Protein AF-A0A3C1PP25-F1 (afdb_monomer_lite)

Radius of gyration: 17.49 Å; chains: 1; bounding box: 41×36×43 Å

pLDDT: mean 85.59, std 12.91, range [38.31, 96.88]

Secondary structure (DSSP, 8-state):
-HHHHHHHHTT-HHHHHHHHS---GGGEEEEEE-SSEEEEEEGGG-EEEEE-TT----GGGS-SS---TTSHHHHHHHHHHHHHHHHTTS-PPP--HHHHS-GGG-S-----S--HHHHHHHHH-

Foldseek 3Di:
DVVVVVVVCVVDVLVVVVVVDVQFLVQFPDWDDDQFKIWTAGPPRQIFIFGLPRDDADPVLRDDGGQDPVDSNSSRVSRNSSRSVPVVVDDDDDDDPVVVDVCVVDPDDDDDDDDPVVVVVVVVD

Sequence (125 aa):
MECYLKLKFMNDALAYLQSVYSVKPQNITRIISGNIYSAALIEKQAIGVCANLQQEITIENLPVTDFNLAIPAHRIWFNAALNASINHKITTTQGDIFDRITFRKYKKILMVGEFKPLIAKFETA

Structure (mmCIF, N/CA/C/O backbone):
data_AF-A0A3C1PP25-F1
#
_entry.id   AF-A0A3C1PP25-F1
#
loop_
_atom_site.group_PDB
_atom_site.id
_atom_site.type_symbol
_atom_site.label_atom_id
_atom_site.label_alt_id
_atom_site.label_comp_id
_atom_site.label_asym_id
_atom_site.label_entity_id
_atom_site.label_seq_id
_atom_site.pdbx_PDB_ins_code
_atom_site.Cartn_x
_atom_site.Cartn_y
_atom_site.Cartn_z
_atom_site.occupancy
_atom_site.B_iso_or_equiv
_atom_site.auth_seq_id
_atom_site.auth_comp_id
_atom_site.auth_asym_id
_atom_site.auth_atom_id
_atom_site.pdbx_PDB_model_num
ATOM 1 N N . MET A 1 1 ? -15.954 23.554 -17.524 1.00 48.72 1 MET A N 1
ATOM 2 C CA . MET A 1 1 ? -14.981 22.455 -17.731 1.00 48.72 1 MET A CA 1
ATOM 3 C C . MET A 1 1 ? -14.265 22.059 -16.431 1.00 48.72 1 MET A C 1
ATOM 5 O O . MET A 1 1 ? -14.122 20.870 -16.187 1.00 48.72 1 MET A O 1
ATOM 9 N N . GLU A 1 2 ? -13.930 23.000 -15.537 1.00 41.53 2 GLU A N 1
ATOM 10 C CA . GLU A 1 2 ? -13.335 22.707 -14.210 1.00 41.53 2 GLU A CA 1
ATOM 11 C C . GLU A 1 2 ? -14.220 21.879 -13.255 1.00 41.53 2 GLU A C 1
ATOM 13 O O . GLU A 1 2 ? -13.711 21.012 -12.548 1.00 41.53 2 GLU A O 1
ATOM 18 N N . CYS A 1 3 ? -15.547 22.075 -13.252 1.00 38.31 3 CYS A N 1
ATOM 19 C CA . CYS A 1 3 ? -16.456 21.266 -12.417 1.00 38.31 3 CYS A CA 1
ATOM 20 C C . CYS A 1 3 ? -16.470 19.775 -12.801 1.00 38.31 3 CYS A C 1
ATOM 22 O O . CYS A 1 3 ? -16.625 18.923 -11.931 1.00 38.31 3 CYS A O 1
ATOM 24 N N . TYR A 1 4 ? -16.265 19.448 -14.081 1.00 43.69 4 TYR A N 1
ATOM 25 C CA . TYR A 1 4 ? -16.260 18.062 -14.566 1.00 43.69 4 TYR A CA 1
ATOM 26 C C . TYR A 1 4 ? -14.986 17.314 -14.145 1.00 43.69 4 TYR A C 1
ATOM 28 O O . TYR A 1 4 ? -15.046 16.137 -13.802 1.00 43.69 4 TYR A O 1
ATOM 36 N N . LEU A 1 5 ? -13.843 18.010 -14.105 1.00 46.78 5 LEU A N 1
ATOM 37 C CA . LEU A 1 5 ? -12.596 17.469 -13.559 1.00 46.78 5 LEU A CA 1
ATOM 38 C C . LEU A 1 5 ? -12.720 17.234 -12.047 1.00 46.78 5 LEU A C 1
ATOM 40 O O . LEU A 1 5 ? -12.427 16.132 -11.596 1.00 46.78 5 LEU A O 1
ATOM 44 N N . LYS A 1 6 ? -13.255 18.199 -11.279 1.00 45.69 6 LYS A N 1
ATOM 45 C CA . LYS A 1 6 ? -13.520 18.030 -9.833 1.00 45.69 6 LYS A CA 1
ATOM 46 C C . LYS A 1 6 ? -14.438 16.838 -9.521 1.00 45.69 6 LYS A C 1
ATOM 48 O O . LYS A 1 6 ? -14.144 16.083 -8.601 1.00 45.69 6 LYS A O 1
ATOM 53 N N . LEU A 1 7 ? -15.499 16.628 -10.304 1.00 45.38 7 LEU A N 1
ATOM 54 C CA . LEU A 1 7 ? -16.410 15.484 -10.144 1.00 45.38 7 LEU A CA 1
ATOM 55 C C . LEU A 1 7 ? -15.764 14.142 -10.521 1.00 45.38 7 LEU A C 1
ATOM 57 O O . LEU A 1 7 ? -16.032 13.135 -9.873 1.00 45.38 7 LEU A O 1
ATOM 61 N N . LYS A 1 8 ? -14.878 14.112 -11.525 1.00 48.50 8 LYS A N 1
ATOM 62 C CA . LYS A 1 8 ? -14.153 12.890 -11.914 1.00 48.50 8 LYS A CA 1
ATOM 63 C C . LYS A 1 8 ? -13.155 12.443 -10.835 1.00 48.50 8 LYS A C 1
ATOM 65 O O . LYS A 1 8 ? -12.989 11.244 -10.634 1.00 48.50 8 LYS A O 1
ATOM 70 N N . PHE A 1 9 ? -12.554 13.388 -10.103 1.00 51.09 9 PHE A N 1
ATOM 71 C CA . PHE A 1 9 ? -11.693 13.098 -8.947 1.00 51.09 9 PHE A CA 1
ATOM 72 C C . PHE A 1 9 ? -12.466 12.642 -7.700 1.00 51.09 9 PHE A C 1
ATOM 74 O O . PHE A 1 9 ? -11.901 11.928 -6.877 1.00 51.09 9 PHE A O 1
ATOM 81 N N . MET A 1 10 ? -13.750 12.996 -7.556 1.00 54.34 10 MET A N 1
ATOM 82 C CA . MET A 1 10 ? -14.551 12.609 -6.383 1.00 54.34 10 MET A CA 1
ATOM 83 C C . MET A 1 10 ? -14.828 11.100 -6.282 1.00 54.34 10 MET A C 1
ATOM 85 O O . MET A 1 10 ? -15.120 10.629 -5.187 1.00 54.34 10 MET A O 1
ATOM 89 N N . ASN A 1 11 ? -14.707 10.339 -7.378 1.00 73.44 11 ASN A N 1
ATOM 90 C CA . ASN A 1 11 ? -15.025 8.905 -7.395 1.00 73.44 11 ASN A CA 1
ATOM 91 C C . ASN A 1 11 ? -13.796 7.977 -7.347 1.00 73.44 11 ASN A C 1
ATOM 93 O O . ASN A 1 11 ? -13.969 6.774 -7.168 1.00 73.44 11 ASN A O 1
ATOM 97 N N . ASP A 1 12 ? -12.569 8.497 -7.486 1.00 87.94 12 ASP A N 1
ATOM 98 C CA . ASP A 1 12 ? -11.342 7.699 -7.342 1.00 87.94 12 ASP A CA 1
ATOM 99 C C . ASP A 1 12 ? -10.296 8.439 -6.498 1.00 87.94 12 ASP A C 1
ATOM 101 O O . ASP A 1 12 ? -9.614 9.362 -6.953 1.00 87.94 12 ASP A O 1
ATOM 105 N N . ALA A 1 13 ? -10.137 7.980 -5.256 1.00 91.19 13 ALA A N 1
ATOM 106 C CA . ALA A 1 13 ? -9.167 8.526 -4.318 1.00 91.19 13 ALA A CA 1
ATOM 107 C C . ALA A 1 13 ? -7.721 8.439 -4.837 1.00 91.19 13 ALA A C 1
ATOM 109 O O . ALA A 1 13 ? -6.937 9.355 -4.595 1.00 91.19 13 ALA A O 1
ATOM 110 N N . LEU A 1 14 ? -7.354 7.385 -5.578 1.00 92.31 14 LEU A N 1
ATOM 111 C CA . LEU A 1 14 ? -6.005 7.268 -6.136 1.00 92.31 14 LEU A CA 1
ATOM 112 C C . LEU A 1 14 ? -5.772 8.284 -7.251 1.00 92.31 14 LEU A C 1
ATOM 114 O O . LEU A 1 14 ? -4.675 8.824 -7.336 1.00 92.31 14 LEU A O 1
ATOM 118 N N . ALA A 1 15 ? -6.790 8.603 -8.054 1.00 91.94 15 ALA A N 1
ATOM 119 C CA . ALA A 1 15 ? -6.675 9.640 -9.079 1.00 91.94 15 ALA A CA 1
ATOM 120 C C . ALA A 1 15 ? -6.465 11.023 -8.456 1.00 91.94 15 ALA A C 1
ATOM 122 O O . ALA A 1 15 ? -5.620 11.792 -8.917 1.00 91.94 15 ALA A O 1
ATOM 123 N N . TYR A 1 16 ? -7.185 11.321 -7.370 1.00 91.81 16 TYR A N 1
ATOM 124 C CA . TYR A 1 16 ? -6.943 12.535 -6.595 1.00 91.81 16 TYR A CA 1
ATOM 125 C C . TYR A 1 16 ? -5.507 12.568 -6.057 1.00 91.81 16 TYR A C 1
ATOM 127 O O . TYR A 1 16 ? -4.785 13.537 -6.293 1.00 91.81 16 TYR A O 1
ATOM 135 N N . LEU A 1 17 ? -5.050 11.493 -5.409 1.00 92.56 17 LEU A N 1
ATOM 136 C CA . LEU A 1 17 ? -3.688 11.415 -4.879 1.00 92.56 17 LEU A CA 1
ATOM 137 C C . LEU A 1 17 ? -2.627 11.535 -5.984 1.00 92.56 17 LEU A C 1
ATOM 139 O O . LEU A 1 17 ? -1.638 12.230 -5.790 1.00 92.56 17 LEU A O 1
ATOM 143 N N . GLN A 1 18 ? -2.838 10.948 -7.162 1.00 91.94 18 GLN A N 1
ATOM 144 C CA . GLN A 1 18 ? -1.929 11.097 -8.305 1.00 91.94 18 GLN A CA 1
ATOM 145 C C . GLN A 1 18 ? -1.858 12.543 -8.814 1.00 91.94 18 GLN A C 1
ATOM 147 O O . GLN A 1 18 ? -0.808 12.977 -9.278 1.00 91.94 18 GLN A O 1
ATOM 152 N N . SER A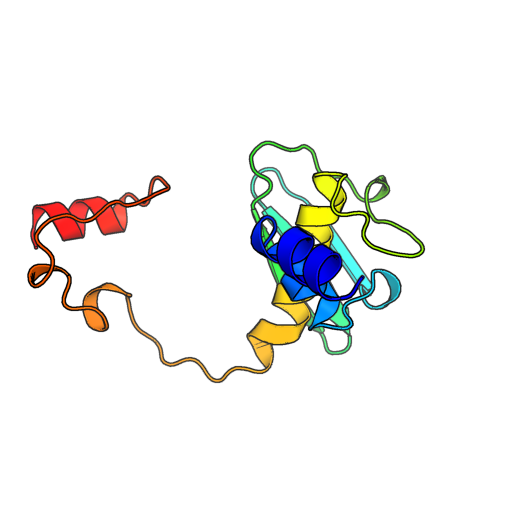 1 19 ? -2.950 13.309 -8.708 1.00 90.31 19 SER A N 1
ATOM 153 C CA . SER A 1 19 ? -2.954 14.734 -9.064 1.00 90.31 19 SER A CA 1
ATOM 154 C C . SER A 1 19 ? -2.222 15.613 -8.044 1.00 90.31 19 SER A C 1
ATOM 156 O O . SER A 1 19 ? -1.633 16.624 -8.416 1.00 90.31 19 SER A O 1
ATOM 158 N N . VAL A 1 20 ? -2.245 15.222 -6.765 1.00 90.69 20 VAL A N 1
ATOM 159 C CA . VAL A 1 20 ? -1.620 15.967 -5.660 1.00 90.69 20 VAL A CA 1
ATOM 160 C C . VAL A 1 20 ? -0.133 15.641 -5.540 1.00 90.69 20 VAL A C 1
ATOM 162 O O . VAL A 1 20 ? 0.682 16.521 -5.269 1.00 90.69 20 VAL A O 1
ATOM 165 N N . TYR A 1 21 ? 0.232 14.375 -5.737 1.00 89.00 21 TYR A N 1
ATOM 166 C CA . TYR A 1 21 ? 1.585 13.876 -5.542 1.00 89.00 21 TYR A CA 1
ATOM 167 C C . TYR A 1 21 ? 2.242 13.551 -6.880 1.00 89.00 21 TYR A C 1
ATOM 169 O O . TYR A 1 21 ? 1.775 12.702 -7.632 1.00 89.00 21 TYR A O 1
ATOM 177 N N . SER A 1 22 ? 3.398 14.158 -7.144 1.00 86.06 22 SER A N 1
ATOM 178 C CA . SER A 1 22 ? 4.179 13.947 -8.372 1.00 86.06 22 SER A CA 1
ATOM 179 C C . SER A 1 22 ? 4.997 12.645 -8.350 1.00 86.06 22 SER A C 1
ATOM 181 O O . SER A 1 22 ? 6.191 12.639 -8.646 1.00 86.06 22 SER A O 1
ATOM 183 N N . VAL A 1 23 ? 4.373 11.532 -7.957 1.00 90.62 23 VAL A N 1
ATOM 184 C CA . VAL A 1 23 ? 5.006 10.207 -7.962 1.00 90.62 23 VAL A CA 1
ATOM 185 C C . VAL A 1 23 ? 4.977 9.661 -9.380 1.00 90.62 23 VAL A C 1
ATOM 187 O O . VAL A 1 23 ? 3.918 9.561 -9.999 1.00 90.62 23 VAL A O 1
ATOM 190 N N . LYS A 1 24 ? 6.154 9.309 -9.893 1.00 92.12 24 LYS A N 1
ATOM 191 C CA . LYS A 1 24 ? 6.341 8.839 -11.261 1.00 92.12 24 LYS A CA 1
ATOM 192 C C . LYS A 1 24 ? 7.057 7.486 -11.278 1.00 92.12 24 LYS A C 1
ATOM 194 O O . LYS A 1 24 ? 7.884 7.255 -10.391 1.00 92.12 24 LYS A O 1
ATOM 199 N N . PRO A 1 25 ? 6.765 6.594 -12.246 1.00 93.06 25 PRO A N 1
ATOM 200 C CA . PRO A 1 25 ? 7.378 5.264 -12.290 1.00 93.06 25 PRO A CA 1
ATOM 201 C C . PRO A 1 25 ? 8.908 5.299 -12.339 1.00 93.06 25 PRO A C 1
ATOM 203 O O . PRO A 1 25 ? 9.560 4.451 -11.742 1.00 93.06 25 PRO A O 1
ATOM 206 N N . GLN A 1 26 ? 9.486 6.321 -12.975 1.00 92.06 26 GLN A N 1
ATOM 207 C CA . GLN A 1 26 ? 10.935 6.483 -13.128 1.00 92.06 26 GLN A CA 1
ATOM 208 C C . GLN A 1 26 ? 11.656 6.741 -11.799 1.00 92.06 26 GLN A C 1
ATOM 210 O O . GLN A 1 26 ? 12.860 6.533 -11.708 1.00 92.06 26 GLN A O 1
ATOM 215 N N . ASN A 1 27 ? 10.931 7.159 -10.758 1.00 88.81 27 ASN A N 1
ATOM 216 C CA . ASN A 1 27 ? 11.504 7.382 -9.429 1.00 88.81 27 ASN A CA 1
ATOM 217 C C . ASN A 1 27 ? 11.676 6.067 -8.648 1.00 88.81 27 ASN A C 1
ATOM 219 O O . ASN A 1 27 ? 12.211 6.072 -7.536 1.00 88.81 27 ASN A O 1
ATOM 223 N N . ILE A 1 28 ? 11.175 4.950 -9.185 1.00 92.44 28 ILE A N 1
ATOM 224 C CA . ILE A 1 28 ? 11.263 3.632 -8.568 1.00 92.44 28 ILE A CA 1
ATOM 225 C C 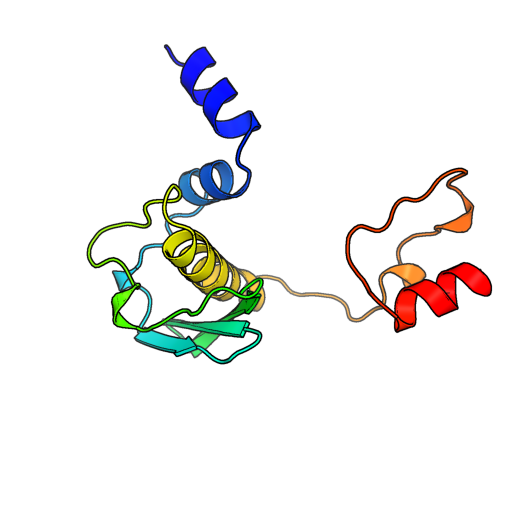. ILE A 1 28 ? 12.569 2.975 -9.006 1.00 92.44 28 ILE A C 1
ATOM 227 O O . ILE A 1 28 ? 12.790 2.704 -10.181 1.00 92.44 28 ILE A O 1
ATOM 231 N N . THR A 1 29 ? 13.430 2.691 -8.035 1.00 92.06 29 THR A N 1
ATOM 232 C CA . THR A 1 29 ? 14.745 2.080 -8.264 1.00 92.06 29 THR A CA 1
ATOM 233 C C . THR A 1 29 ? 14.685 0.559 -8.220 1.00 92.06 29 THR A C 1
ATOM 235 O O . THR A 1 29 ? 15.477 -0.118 -8.873 1.00 92.06 29 THR A O 1
ATOM 238 N N . ARG A 1 30 ? 13.743 0.002 -7.452 1.00 92.50 30 ARG A N 1
ATOM 239 C CA . ARG A 1 30 ? 13.522 -1.440 -7.364 1.00 92.50 30 ARG A CA 1
ATOM 240 C C . ARG A 1 30 ? 12.071 -1.736 -7.033 1.00 92.50 30 ARG A C 1
ATOM 242 O O . ARG A 1 30 ? 11.457 -1.048 -6.221 1.00 92.50 30 ARG A O 1
ATOM 249 N N . ILE A 1 31 ? 11.565 -2.818 -7.605 1.00 92.38 31 ILE A N 1
ATOM 250 C CA . ILE A 1 31 ? 10.289 -3.406 -7.220 1.00 92.38 31 ILE A CA 1
ATOM 251 C C . ILE A 1 31 ? 10.465 -4.871 -6.859 1.00 92.38 31 ILE A C 1
ATOM 253 O O . ILE A 1 31 ? 11.363 -5.554 -7.354 1.00 92.38 31 ILE A O 1
ATOM 257 N N . ILE A 1 32 ? 9.603 -5.339 -5.969 1.00 93.25 32 ILE A N 1
ATOM 258 C CA . ILE A 1 32 ? 9.426 -6.755 -5.680 1.00 93.25 32 ILE A CA 1
ATOM 259 C C . ILE A 1 32 ? 7.942 -7.008 -5.456 1.00 93.25 32 ILE A C 1
ATOM 261 O O . ILE A 1 32 ? 7.238 -6.169 -4.894 1.00 93.25 32 ILE A O 1
ATOM 265 N N . SER A 1 33 ? 7.461 -8.154 -5.910 1.00 93.94 33 SER A N 1
ATOM 266 C CA . SER A 1 33 ? 6.074 -8.553 -5.734 1.00 93.94 33 SER A CA 1
ATOM 267 C C . SER A 1 33 ? 6.032 -9.958 -5.162 1.00 93.94 33 SER A C 1
ATOM 269 O O . SER A 1 33 ? 6.695 -10.854 -5.678 1.00 93.94 33 SER A O 1
ATOM 271 N N . GLY A 1 34 ? 5.306 -10.126 -4.062 1.00 92.31 34 GLY A N 1
ATOM 272 C CA . GLY A 1 34 ? 4.958 -11.430 -3.513 1.00 92.31 34 GLY A CA 1
ATOM 273 C C . GLY A 1 34 ? 3.476 -11.728 -3.719 1.00 92.31 34 GLY A C 1
ATOM 274 O O . GLY A 1 34 ? 2.758 -10.985 -4.378 1.00 92.31 34 GLY A O 1
ATOM 275 N N . ASN A 1 35 ? 2.982 -12.791 -3.089 1.00 90.62 35 ASN A N 1
ATOM 276 C CA . ASN A 1 35 ? 1.580 -13.198 -3.257 1.00 90.62 35 ASN A CA 1
ATOM 277 C C . ASN A 1 35 ? 0.585 -12.234 -2.586 1.00 90.62 35 ASN A C 1
ATOM 279 O O . ASN A 1 35 ? -0.550 -12.100 -3.030 1.00 90.62 35 ASN A O 1
ATOM 283 N N . ILE A 1 36 ? 0.994 -11.584 -1.491 1.00 93.62 36 ILE A N 1
ATOM 284 C CA . ILE A 1 36 ? 0.103 -10.748 -0.667 1.00 93.62 36 ILE A CA 1
ATOM 285 C C . ILE A 1 36 ? 0.366 -9.257 -0.894 1.00 93.62 36 ILE A C 1
ATOM 287 O O . ILE A 1 36 ? -0.576 -8.466 -0.916 1.00 93.62 36 ILE A O 1
ATOM 291 N N . TYR A 1 37 ? 1.632 -8.877 -1.070 1.00 96.50 37 TYR A N 1
ATOM 292 C CA . TYR A 1 37 ? 2.058 -7.485 -1.170 1.00 96.50 37 TYR A CA 1
ATOM 293 C C . TYR A 1 37 ? 3.063 -7.282 -2.297 1.00 96.50 37 TYR A C 1
ATOM 295 O O . TYR A 1 37 ? 3.927 -8.127 -2.541 1.00 96.50 37 TYR A O 1
ATOM 303 N N . SER A 1 38 ? 3.007 -6.097 -2.888 1.00 96.25 38 SER A N 1
ATOM 304 C CA . SER A 1 38 ? 4.036 -5.536 -3.747 1.00 96.25 38 SER A CA 1
ATOM 305 C C . SER A 1 38 ? 4.722 -4.384 -3.024 1.00 96.25 38 SER A C 1
ATOM 307 O O . SER A 1 38 ? 4.084 -3.612 -2.303 1.00 96.25 38 SER A O 1
ATOM 309 N N . ALA A 1 39 ? 6.030 -4.262 -3.215 1.00 96.19 39 ALA A N 1
ATOM 310 C CA . ALA A 1 39 ? 6.841 -3.213 -2.627 1.00 96.19 39 ALA A CA 1
ATOM 311 C C . ALA A 1 39 ? 7.597 -2.439 -3.706 1.00 96.19 39 ALA A C 1
ATOM 313 O O . ALA A 1 39 ? 8.111 -3.019 -4.666 1.00 96.19 39 ALA A O 1
ATOM 314 N N . ALA A 1 40 ? 7.686 -1.128 -3.508 1.00 95.12 40 ALA A N 1
ATOM 315 C CA . ALA A 1 40 ? 8.473 -0.218 -4.322 1.00 95.12 40 ALA A CA 1
ATOM 316 C C . ALA A 1 40 ? 9.530 0.459 -3.448 1.00 95.12 40 ALA A C 1
ATOM 318 O O . ALA A 1 40 ? 9.235 0.971 -2.365 1.00 95.12 40 ALA A O 1
ATOM 319 N N . LEU A 1 41 ? 10.762 0.458 -3.941 1.00 94.62 41 LEU A N 1
ATOM 320 C CA . LEU A 1 41 ? 11.878 1.221 -3.409 1.00 94.62 41 LEU A CA 1
ATOM 321 C C . LEU A 1 41 ? 12.085 2.439 -4.301 1.00 94.62 41 LEU A C 1
ATOM 323 O O . LEU A 1 41 ? 12.276 2.294 -5.508 1.00 94.62 41 LEU A O 1
ATOM 327 N N . ILE A 1 42 ? 12.075 3.627 -3.712 1.00 90.31 42 ILE A N 1
ATOM 328 C CA . ILE A 1 42 ? 12.394 4.874 -4.415 1.00 90.31 42 ILE A CA 1
ATOM 329 C C . ILE A 1 42 ? 13.765 5.400 -3.975 1.00 90.31 42 ILE A C 1
ATOM 331 O O . ILE A 1 42 ? 14.456 4.789 -3.154 1.00 90.31 42 ILE A O 1
ATOM 335 N N . GLU A 1 43 ? 14.181 6.535 -4.531 1.00 79.19 43 GLU A N 1
ATOM 336 C CA . GLU A 1 43 ? 15.402 7.234 -4.120 1.00 79.19 43 GLU A CA 1
ATOM 337 C C . GLU A 1 43 ? 15.497 7.420 -2.591 1.00 79.19 43 GLU A C 1
ATOM 339 O O . GLU A 1 43 ? 14.492 7.558 -1.891 1.00 79.19 43 GLU A O 1
ATOM 344 N N . LYS A 1 44 ? 16.729 7.447 -2.062 1.00 79.25 44 LYS A N 1
ATOM 345 C CA . LYS A 1 44 ? 17.035 7.542 -0.615 1.00 79.25 44 LYS A CA 1
ATOM 346 C C . LYS A 1 44 ? 16.575 6.339 0.225 1.00 79.25 44 LYS A C 1
ATOM 348 O O . LYS A 1 44 ? 16.400 6.466 1.431 1.00 79.25 44 LYS A O 1
ATOM 353 N N . GLN A 1 45 ? 16.438 5.171 -0.404 1.00 78.50 45 GLN A N 1
ATOM 354 C CA . GLN A 1 45 ? 16.119 3.890 0.243 1.00 78.50 45 GLN A CA 1
ATOM 355 C C . GLN A 1 45 ? 14.756 3.846 0.957 1.00 78.50 45 GLN A C 1
ATOM 357 O O . GLN A 1 45 ? 14.518 2.998 1.817 1.00 78.50 45 GLN A O 1
ATOM 362 N N . ALA A 1 46 ? 13.834 4.732 0.583 1.00 91.81 46 ALA A N 1
ATOM 363 C CA . ALA A 1 46 ? 12.487 4.716 1.125 1.00 91.81 46 ALA A CA 1
ATOM 364 C C . ALA A 1 46 ? 11.666 3.585 0.484 1.00 91.81 46 ALA A C 1
ATOM 366 O O . ALA A 1 46 ? 11.559 3.492 -0.741 1.00 91.81 46 ALA A O 1
ATOM 367 N N . ILE A 1 47 ? 11.089 2.726 1.327 1.00 94.62 47 ILE A N 1
ATOM 368 C CA . ILE A 1 47 ? 10.253 1.589 0.919 1.00 94.62 47 ILE A CA 1
ATOM 369 C C . ILE A 1 47 ? 8.786 1.902 1.200 1.00 94.62 47 ILE A C 1
ATOM 371 O O . ILE A 1 47 ? 8.443 2.386 2.283 1.00 94.62 47 ILE A O 1
ATOM 375 N N . GLY A 1 48 ? 7.926 1.559 0.246 1.00 95.69 48 GLY A N 1
ATOM 376 C CA . GLY A 1 48 ? 6.478 1.526 0.406 1.00 95.69 48 GLY A CA 1
ATOM 377 C C . GLY A 1 48 ? 5.898 0.213 -0.092 1.00 95.69 48 GLY A C 1
ATOM 378 O O . GLY A 1 48 ? 6.471 -0.443 -0.961 1.00 95.69 48 GLY A O 1
ATOM 379 N N . VAL A 1 49 ? 4.760 -0.174 0.479 1.00 96.62 49 VAL A N 1
ATOM 380 C CA . VAL A 1 49 ? 4.078 -1.439 0.184 1.00 96.62 49 VAL A CA 1
ATOM 381 C C . VAL A 1 49 ? 2.622 -1.196 -0.191 1.00 96.62 49 VAL A C 1
ATOM 383 O O . VAL A 1 49 ? 2.018 -0.223 0.260 1.00 96.62 49 VAL A O 1
ATOM 386 N N . CYS A 1 50 ? 2.050 -2.083 -0.996 1.00 96.88 50 CYS A N 1
ATOM 387 C CA . CYS A 1 50 ? 0.626 -2.123 -1.311 1.00 96.88 50 CYS A CA 1
ATOM 388 C C . CYS A 1 50 ? 0.150 -3.580 -1.335 1.00 96.88 50 CYS A C 1
ATOM 390 O O . CYS A 1 50 ? 0.896 -4.463 -1.750 1.00 96.88 50 CYS A O 1
ATOM 392 N N . ALA A 1 51 ? -1.065 -3.838 -0.849 1.00 95.81 51 ALA A N 1
ATOM 393 C CA . ALA A 1 51 ? -1.669 -5.165 -0.910 1.00 95.81 51 ALA A CA 1
ATOM 394 C C . ALA A 1 51 ? -2.099 -5.496 -2.345 1.00 95.81 51 ALA A C 1
ATOM 396 O O . ALA A 1 51 ? -2.654 -4.647 -3.041 1.00 95.81 51 ALA A O 1
ATOM 397 N N . ASN A 1 52 ? -1.915 -6.750 -2.753 1.00 94.69 52 ASN A N 1
ATOM 398 C CA . ASN A 1 52 ? -2.132 -7.167 -4.139 1.00 94.69 52 ASN A CA 1
ATOM 399 C C . ASN A 1 52 ? -3.587 -7.504 -4.450 1.00 94.69 52 ASN A C 1
ATOM 401 O O . ASN A 1 52 ? -3.951 -7.585 -5.615 1.00 94.69 52 ASN A O 1
ATOM 405 N N . LEU A 1 53 ? -4.432 -7.697 -3.431 1.00 89.56 53 LEU A N 1
ATOM 406 C CA . LEU A 1 53 ? -5.858 -8.019 -3.596 1.00 89.56 53 LEU A CA 1
ATOM 407 C C . LEU A 1 53 ? -6.090 -9.192 -4.570 1.00 89.56 53 LEU A C 1
ATOM 409 O O . LEU A 1 53 ? -6.941 -9.116 -5.452 1.00 89.56 53 LEU A O 1
ATOM 413 N N . GLN A 1 54 ? -5.300 -10.263 -4.415 1.00 87.06 54 GLN A N 1
ATOM 414 C CA . GLN A 1 54 ? -5.315 -11.461 -5.272 1.00 87.06 54 GLN A CA 1
ATOM 415 C C . GLN A 1 54 ? -4.926 -11.213 -6.740 1.00 87.06 54 GLN A C 1
ATOM 417 O O . GLN A 1 54 ? -5.108 -12.093 -7.575 1.00 87.06 54 GLN A O 1
ATOM 422 N N . GLN A 1 55 ? -4.385 -10.041 -7.072 1.00 87.75 55 GLN A N 1
ATOM 423 C CA . GLN A 1 55 ? -3.790 -9.799 -8.379 1.00 87.75 55 GLN A CA 1
ATOM 424 C C . GLN A 1 55 ? -2.391 -10.409 -8.427 1.00 87.75 55 GLN A C 1
ATOM 426 O O . GLN A 1 55 ? -1.578 -10.206 -7.522 1.00 87.75 55 GLN A O 1
ATOM 431 N N . GLU A 1 56 ? -2.100 -11.122 -9.509 1.00 86.56 56 GLU A N 1
ATOM 432 C CA . GLU A 1 56 ? -0.732 -11.483 -9.847 1.00 86.56 56 GLU A CA 1
ATOM 433 C C . GLU A 1 56 ? -0.054 -10.252 -10.443 1.00 86.56 56 GLU A C 1
ATOM 435 O O . GLU A 1 56 ? -0.471 -9.730 -11.476 1.00 86.56 56 GLU A O 1
ATOM 440 N N . ILE A 1 57 ? 0.947 -9.741 -9.732 1.00 89.69 57 ILE A N 1
ATOM 441 C CA . ILE A 1 57 ? 1.637 -8.510 -10.092 1.00 89.69 57 ILE A CA 1
ATOM 442 C C . ILE A 1 57 ? 3.078 -8.848 -10.415 1.00 89.69 57 ILE A C 1
ATOM 444 O O . ILE A 1 57 ? 3.816 -9.312 -9.543 1.00 89.69 57 ILE A O 1
ATOM 448 N N . THR A 1 58 ? 3.475 -8.569 -11.648 1.00 86.75 58 THR A N 1
ATOM 449 C CA . THR A 1 58 ? 4.821 -8.809 -12.150 1.00 86.75 58 THR A CA 1
ATOM 450 C C . THR A 1 58 ? 5.523 -7.495 -12.496 1.00 86.75 58 THR A C 1
ATOM 452 O O . THR A 1 58 ? 4.923 -6.413 -12.528 1.00 86.75 58 THR A O 1
ATOM 455 N N . ILE A 1 59 ? 6.835 -7.576 -12.716 1.00 83.25 59 ILE A N 1
ATOM 456 C CA . ILE A 1 59 ? 7.684 -6.415 -13.019 1.00 83.25 59 ILE A CA 1
ATOM 457 C C . ILE A 1 59 ? 7.300 -5.801 -14.367 1.00 83.25 59 ILE A C 1
ATOM 459 O O . ILE A 1 59 ? 7.317 -4.583 -14.522 1.00 83.25 59 ILE A O 1
ATOM 463 N N . GLU A 1 60 ? 6.876 -6.632 -15.314 1.00 86.31 60 GLU A N 1
ATOM 464 C CA . GLU A 1 60 ? 6.414 -6.238 -16.644 1.00 86.31 60 GLU A CA 1
ATOM 465 C C . GLU A 1 60 ? 5.146 -5.375 -16.584 1.00 86.31 60 GLU A C 1
ATOM 467 O O . GLU A 1 60 ? 4.834 -4.665 -17.538 1.00 86.31 60 GLU A O 1
ATOM 472 N N . ASN A 1 61 ? 4.416 -5.399 -15.463 1.00 86.62 61 ASN A N 1
ATOM 473 C CA . ASN A 1 61 ? 3.269 -4.524 -15.250 1.00 86.62 61 ASN A CA 1
ATOM 474 C C . ASN A 1 61 ? 3.654 -3.115 -14.769 1.00 86.62 61 ASN A C 1
ATOM 476 O O . ASN A 1 61 ? 2.758 -2.301 -14.542 1.00 86.62 61 ASN A O 1
ATOM 480 N N . LEU A 1 62 ? 4.938 -2.813 -14.547 1.00 87.69 62 LEU A N 1
ATOM 481 C CA . LEU A 1 62 ? 5.365 -1.464 -14.185 1.00 87.69 62 LEU A CA 1
ATOM 482 C C . LEU A 1 62 ? 5.370 -0.564 -15.436 1.00 87.69 62 LEU A C 1
ATOM 484 O O . LEU A 1 62 ? 6.082 -0.860 -16.398 1.00 87.69 62 LEU A O 1
ATOM 488 N N . PRO A 1 63 ? 4.618 0.553 -15.451 1.00 88.25 63 PRO A N 1
ATOM 489 C CA . PRO A 1 63 ? 4.592 1.427 -16.614 1.00 88.25 63 PRO A CA 1
ATOM 490 C C . PRO A 1 63 ? 5.909 2.177 -16.797 1.00 88.25 63 PRO A C 1
ATOM 492 O O . PRO A 1 63 ? 6.551 2.586 -15.834 1.00 88.25 63 PRO A O 1
ATOM 495 N N . VAL A 1 64 ? 6.258 2.443 -18.055 1.00 85.56 64 VAL A N 1
ATOM 496 C CA . VAL A 1 64 ? 7.493 3.156 -18.417 1.00 85.56 64 VAL A CA 1
ATOM 497 C C . VAL A 1 64 ? 7.359 4.671 -18.247 1.00 85.56 64 VAL A C 1
ATOM 499 O O . VAL A 1 64 ? 8.318 5.333 -17.859 1.00 85.56 64 VAL A O 1
ATOM 502 N N . THR A 1 65 ? 6.189 5.238 -18.557 1.00 88.44 65 THR A N 1
ATOM 503 C CA . THR A 1 65 ? 5.971 6.694 -18.632 1.00 88.44 65 THR A CA 1
ATOM 504 C C . THR A 1 65 ? 5.112 7.236 -17.497 1.00 88.44 65 THR A C 1
ATOM 506 O O . THR A 1 65 ? 5.546 8.151 -16.799 1.00 88.44 65 THR A O 1
ATOM 509 N N . ASP A 1 66 ? 3.913 6.689 -17.288 1.00 93.62 66 ASP A N 1
ATOM 510 C CA . ASP A 1 66 ? 3.004 7.144 -16.232 1.00 93.62 66 ASP A CA 1
ATOM 511 C C . ASP A 1 66 ? 2.069 6.033 -15.744 1.00 93.62 66 ASP A C 1
ATOM 513 O O . ASP A 1 66 ? 1.790 5.066 -16.458 1.00 93.62 66 ASP A O 1
ATOM 517 N N . PHE A 1 67 ? 1.536 6.190 -14.533 1.00 94.25 67 PHE A N 1
ATOM 518 C CA . PHE A 1 67 ? 0.552 5.258 -13.995 1.00 94.25 67 PHE A CA 1
ATOM 519 C C . PHE A 1 67 ? -0.819 5.493 -14.627 1.00 94.25 67 PHE A C 1
ATOM 521 O O . PHE A 1 67 ? -1.495 6.485 -14.363 1.00 94.25 67 PHE A O 1
ATOM 528 N N . ASN A 1 68 ? -1.260 4.535 -15.436 1.00 93.62 68 ASN A N 1
ATOM 529 C CA . ASN A 1 68 ? -2.651 4.450 -15.879 1.00 93.62 68 ASN A CA 1
ATOM 530 C C . ASN A 1 68 ? -3.526 3.771 -14.809 1.00 93.62 68 ASN A C 1
ATOM 532 O O . ASN A 1 68 ? -3.552 2.546 -14.730 1.00 93.62 68 ASN A O 1
ATOM 536 N N . LEU A 1 69 ? -4.274 4.551 -14.022 1.00 92.69 69 LEU A N 1
ATOM 537 C CA . LEU A 1 69 ? -5.114 4.035 -12.929 1.00 92.69 69 LEU A CA 1
ATOM 538 C C . LEU A 1 69 ? -6.340 3.222 -13.376 1.00 92.69 69 LEU A C 1
ATOM 540 O O . LEU A 1 69 ? -7.010 2.640 -12.525 1.00 92.69 69 LEU A O 1
ATOM 544 N N . ALA A 1 70 ? -6.625 3.130 -14.678 1.00 92.06 70 ALA A N 1
ATOM 545 C CA . ALA A 1 70 ? -7.600 2.166 -15.190 1.00 92.06 70 ALA A CA 1
ATOM 546 C C . ALA A 1 70 ? -7.074 0.717 -15.139 1.00 92.06 70 ALA A C 1
ATOM 548 O O . ALA A 1 70 ? -7.859 -0.223 -15.223 1.00 92.06 70 ALA A O 1
ATOM 549 N N . ILE A 1 71 ? -5.755 0.527 -14.993 1.00 92.31 71 ILE A N 1
ATOM 550 C CA . ILE A 1 71 ? -5.095 -0.781 -14.937 1.00 92.31 71 ILE A CA 1
ATOM 551 C C . ILE A 1 71 ? -4.842 -1.147 -13.464 1.00 92.31 71 ILE A C 1
ATOM 553 O O . ILE A 1 71 ? -4.082 -0.439 -12.797 1.00 92.31 71 ILE A O 1
ATOM 557 N N . PRO A 1 72 ? -5.407 -2.252 -12.933 1.00 92.88 72 PRO A N 1
ATOM 558 C CA . PRO A 1 72 ? -5.251 -2.629 -11.523 1.00 92.88 72 PRO A CA 1
ATOM 559 C C . PRO A 1 72 ? -3.794 -2.719 -11.056 1.00 92.88 72 PRO A C 1
ATOM 561 O O . PRO A 1 72 ? -3.452 -2.180 -10.004 1.00 92.88 72 PRO A O 1
ATOM 564 N N . ALA A 1 73 ? -2.916 -3.307 -11.870 1.00 93.94 73 ALA A N 1
ATOM 565 C CA . ALA A 1 73 ? -1.500 -3.423 -11.539 1.00 93.94 73 ALA A CA 1
ATOM 566 C C . ALA A 1 73 ? -0.808 -2.060 -11.383 1.00 93.94 73 ALA A C 1
ATOM 568 O O . ALA A 1 73 ? -0.032 -1.852 -10.453 1.00 93.94 73 ALA A O 1
ATOM 569 N N . HIS A 1 74 ? -1.151 -1.083 -12.226 1.00 94.88 74 HIS A N 1
ATOM 570 C CA . HIS A 1 74 ? -0.626 0.275 -12.089 1.00 94.88 74 HIS A CA 1
ATOM 571 C C . HIS A 1 74 ? -1.134 0.959 -10.821 1.00 94.88 74 HIS A C 1
ATOM 573 O O . HIS A 1 74 ? -0.394 1.739 -10.232 1.00 94.88 74 HIS A O 1
ATOM 579 N N . ARG A 1 75 ? -2.366 0.671 -10.377 1.00 95.44 75 ARG A N 1
ATOM 580 C CA . ARG A 1 75 ? -2.894 1.194 -9.104 1.00 95.44 75 ARG A CA 1
ATOM 581 C C . ARG A 1 75 ? -2.086 0.661 -7.922 1.00 95.44 75 ARG A C 1
ATOM 583 O O . ARG A 1 75 ? -1.774 1.430 -7.017 1.00 95.44 75 ARG A O 1
ATOM 590 N N . ILE A 1 76 ? -1.717 -0.622 -7.953 1.00 96.12 76 ILE A N 1
ATOM 591 C CA . ILE A 1 76 ? -0.871 -1.256 -6.930 1.00 96.12 76 ILE A CA 1
ATOM 592 C C . ILE A 1 76 ? 0.528 -0.637 -6.940 1.00 96.12 76 ILE A C 1
ATOM 594 O O . ILE A 1 76 ? 1.003 -0.189 -5.894 1.00 96.12 76 ILE A O 1
ATOM 598 N N . TRP A 1 77 ? 1.155 -0.515 -8.114 1.00 95.44 77 TRP A N 1
ATOM 599 C CA . TRP A 1 77 ? 2.480 0.098 -8.225 1.00 95.44 77 TRP A CA 1
ATOM 600 C C . TRP A 1 77 ? 2.500 1.570 -7.822 1.00 95.44 77 TRP A C 1
ATOM 602 O O . TRP A 1 77 ? 3.380 1.986 -7.068 1.00 95.44 77 TRP A O 1
ATOM 612 N N . PHE A 1 78 ? 1.506 2.344 -8.256 1.00 95.88 78 PHE A N 1
ATOM 613 C CA . PHE A 1 78 ? 1.352 3.738 -7.860 1.00 95.88 78 PHE A CA 1
ATOM 614 C C . PHE A 1 78 ? 1.206 3.871 -6.343 1.00 95.88 78 PHE A C 1
ATOM 616 O O . PHE A 1 78 ? 1.897 4.680 -5.734 1.00 95.88 78 PHE A O 1
ATOM 623 N N . ASN A 1 79 ? 0.352 3.058 -5.718 1.00 96.75 79 ASN A N 1
ATOM 624 C CA . ASN A 1 79 ? 0.121 3.108 -4.276 1.00 96.75 79 ASN A CA 1
ATOM 625 C C . ASN A 1 79 ? 1.378 2.703 -3.484 1.00 96.75 79 ASN A C 1
ATOM 627 O O . ASN A 1 79 ? 1.772 3.405 -2.554 1.00 96.75 79 ASN A O 1
ATOM 631 N N . ALA A 1 80 ? 2.082 1.644 -3.898 1.00 96.50 80 ALA A N 1
ATOM 632 C CA . ALA A 1 80 ? 3.349 1.256 -3.277 1.00 96.50 80 ALA A CA 1
ATOM 633 C C . ALA A 1 80 ? 4.401 2.379 -3.379 1.00 96.50 80 ALA A C 1
ATOM 635 O O . ALA A 1 80 ? 5.043 2.718 -2.384 1.00 96.50 80 ALA A O 1
ATOM 636 N N . ALA A 1 81 ? 4.537 3.007 -4.550 1.00 95.38 81 ALA A N 1
ATOM 637 C CA . ALA A 1 81 ? 5.465 4.117 -4.764 1.00 95.38 81 ALA A CA 1
ATOM 638 C C . ALA A 1 81 ? 5.059 5.388 -3.999 1.00 95.38 81 ALA A C 1
ATOM 640 O O . ALA A 1 81 ? 5.912 6.102 -3.467 1.00 95.38 81 ALA A O 1
ATOM 641 N N . LEU A 1 82 ? 3.757 5.660 -3.895 1.00 95.25 82 LEU A N 1
ATOM 642 C CA . LEU A 1 82 ? 3.226 6.759 -3.098 1.00 95.25 82 LEU A CA 1
ATOM 643 C C . LEU A 1 82 ? 3.556 6.565 -1.619 1.00 95.25 82 LEU A C 1
ATOM 645 O O . LEU A 1 82 ? 4.121 7.472 -1.009 1.00 95.25 82 LEU A O 1
ATOM 649 N N . ASN A 1 83 ? 3.303 5.372 -1.077 1.00 95.44 83 ASN A N 1
ATOM 650 C CA . ASN A 1 83 ? 3.657 5.013 0.295 1.00 95.44 83 ASN A CA 1
ATOM 651 C C . ASN A 1 83 ? 5.162 5.173 0.541 1.00 95.44 83 ASN A C 1
ATOM 653 O O . ASN A 1 83 ? 5.561 5.725 1.564 1.00 95.44 83 ASN A O 1
ATOM 657 N N . ALA A 1 84 ? 6.006 4.796 -0.423 1.00 94.44 84 ALA A N 1
ATOM 658 C CA . ALA A 1 84 ? 7.450 4.992 -0.325 1.00 94.44 84 ALA A CA 1
ATOM 659 C C . ALA A 1 84 ? 7.813 6.485 -0.216 1.00 94.44 84 ALA A C 1
ATOM 661 O O . ALA A 1 84 ? 8.662 6.871 0.584 1.00 94.44 84 ALA A O 1
ATOM 662 N N . SER A 1 85 ? 7.120 7.345 -0.970 1.00 91.81 85 SER A N 1
ATOM 663 C CA . SER A 1 85 ? 7.353 8.794 -0.982 1.00 91.81 85 SER A CA 1
ATOM 664 C C . SER A 1 85 ? 6.912 9.506 0.297 1.00 91.81 85 SER A C 1
ATOM 666 O O . SER A 1 85 ? 7.463 10.565 0.609 1.00 91.81 85 SER A O 1
ATOM 668 N N . ILE A 1 86 ? 5.933 8.969 1.032 1.00 91.19 86 ILE A N 1
ATOM 669 C CA . ILE A 1 86 ? 5.320 9.662 2.179 1.00 91.19 86 ILE A CA 1
ATOM 670 C C . ILE A 1 86 ? 5.660 9.042 3.537 1.00 91.19 86 ILE A C 1
ATOM 672 O O . ILE A 1 86 ? 5.832 9.794 4.495 1.00 91.19 86 ILE A O 1
ATOM 676 N N . ASN A 1 87 ? 5.804 7.715 3.639 1.00 87.75 87 ASN A N 1
ATOM 677 C CA . 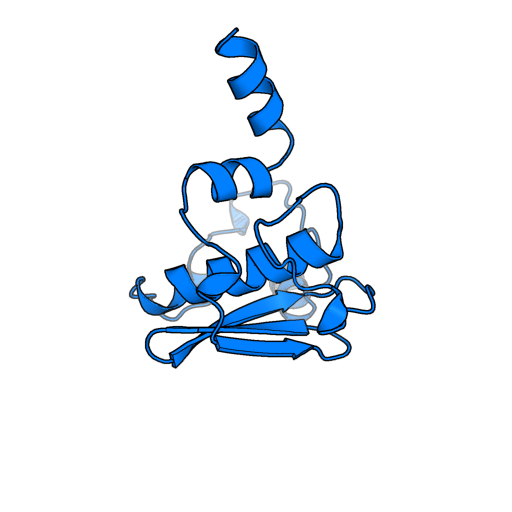ASN A 1 87 ? 5.887 7.018 4.931 1.00 87.75 87 ASN A CA 1
ATOM 678 C C . ASN A 1 87 ? 7.069 7.487 5.787 1.00 87.75 87 ASN A C 1
ATOM 680 O O . ASN A 1 87 ? 6.948 7.595 7.000 1.00 87.75 87 ASN A O 1
ATOM 684 N N . HIS A 1 88 ? 8.194 7.819 5.152 1.00 80.94 88 HIS A N 1
ATOM 685 C CA . HIS A 1 88 ? 9.418 8.248 5.842 1.00 80.94 88 HIS A CA 1
ATOM 686 C C . HIS A 1 88 ? 9.492 9.763 6.076 1.00 80.94 88 HIS A C 1
ATOM 688 O O . HIS A 1 88 ? 10.440 10.247 6.686 1.00 80.94 88 HIS A O 1
ATOM 694 N N . LYS A 1 89 ? 8.508 10.531 5.586 1.00 83.06 89 LYS A N 1
ATOM 695 C CA . LYS A 1 89 ? 8.415 11.988 5.797 1.00 83.06 89 LYS A CA 1
ATOM 696 C C . LYS A 1 89 ? 7.571 12.357 7.014 1.00 83.06 89 LYS A C 1
ATOM 698 O O . LYS A 1 89 ? 7.558 13.519 7.410 1.00 83.06 89 LYS A O 1
ATOM 703 N N . ILE A 1 90 ? 6.836 11.398 7.571 1.00 79.56 90 ILE A N 1
ATOM 704 C CA . ILE A 1 90 ? 5.894 11.628 8.662 1.00 79.56 90 ILE A CA 1
ATOM 705 C C . ILE A 1 90 ? 6.477 11.026 9.935 1.00 79.56 90 ILE A C 1
ATOM 707 O O . ILE A 1 90 ? 6.687 9.820 10.026 1.00 79.56 90 ILE A O 1
ATOM 711 N N . THR A 1 91 ? 6.691 11.861 10.948 1.00 79.44 91 THR A N 1
ATOM 712 C CA . THR A 1 91 ? 6.978 11.377 12.299 1.00 79.44 91 THR A CA 1
ATOM 713 C C . THR A 1 91 ? 5.687 10.834 12.896 1.00 79.44 91 THR A C 1
ATOM 715 O O . THR A 1 91 ? 4.790 11.596 13.259 1.00 79.44 91 THR A O 1
ATOM 718 N N . THR A 1 92 ? 5.562 9.513 12.982 1.00 76.06 92 THR A N 1
ATOM 719 C CA . THR A 1 92 ? 4.394 8.871 13.590 1.00 76.06 92 THR A CA 1
ATOM 720 C C . THR A 1 92 ? 4.621 8.629 15.074 1.00 76.06 92 THR A C 1
ATOM 722 O O . THR A 1 92 ? 5.714 8.255 15.496 1.00 76.06 92 THR A O 1
ATOM 725 N N . THR A 1 93 ? 3.565 8.775 15.870 1.00 77.56 93 THR A N 1
ATOM 726 C CA . THR A 1 93 ? 3.565 8.240 17.236 1.00 77.56 93 THR A CA 1
ATOM 727 C C . THR A 1 93 ? 3.220 6.755 17.192 1.00 77.56 93 THR A C 1
ATOM 729 O O . THR A 1 93 ? 2.399 6.333 16.379 1.00 77.56 93 THR A O 1
ATOM 732 N N . GLN A 1 94 ? 3.841 5.955 18.057 1.00 82.12 94 GLN A N 1
ATOM 733 C CA . GLN A 1 94 ? 3.438 4.564 18.240 1.00 82.12 94 GLN A CA 1
ATOM 734 C C . GLN A 1 94 ? 2.058 4.516 18.916 1.00 82.12 94 GLN A C 1
ATOM 736 O O . GLN A 1 94 ? 1.739 5.352 19.771 1.00 82.12 94 GLN A O 1
ATOM 741 N N . GLY A 1 95 ? 1.226 3.554 18.526 1.00 83.62 95 GLY A N 1
ATOM 742 C CA . GLY A 1 95 ? -0.057 3.301 19.176 1.00 83.62 95 GLY A CA 1
ATOM 743 C C . GLY A 1 95 ? -1.005 2.488 18.308 1.00 83.62 95 GLY A C 1
ATOM 744 O O . GLY A 1 95 ? -0.868 2.453 17.085 1.00 83.62 95 GLY A O 1
ATOM 745 N N . ASP A 1 96 ? -1.967 1.844 18.955 1.00 85.06 96 ASP A N 1
ATOM 746 C CA . ASP A 1 96 ? -3.063 1.163 18.284 1.00 85.06 96 ASP A CA 1
ATOM 747 C C . ASP A 1 96 ? -4.224 2.142 18.047 1.00 85.06 96 ASP A C 1
ATOM 749 O O . ASP A 1 96 ? -4.428 3.103 18.795 1.00 85.06 96 ASP A O 1
ATOM 753 N N . ILE A 1 97 ? -5.013 1.914 16.996 1.00 87.69 97 ILE A N 1
ATOM 754 C CA . ILE A 1 97 ? -6.168 2.765 16.691 1.00 87.69 97 ILE A CA 1
ATOM 755 C C . ILE A 1 97 ? -7.186 2.798 17.846 1.00 87.69 97 ILE A C 1
ATOM 757 O O . ILE A 1 97 ? -7.821 3.830 18.061 1.00 87.69 97 ILE A O 1
ATOM 761 N N . PHE A 1 98 ? -7.299 1.723 18.635 1.00 86.19 98 PHE A N 1
ATOM 762 C CA . PHE A 1 98 ? -8.163 1.662 19.820 1.00 86.19 98 PHE A CA 1
ATOM 763 C C . PHE A 1 98 ? -7.668 2.521 20.987 1.00 86.19 98 PHE A C 1
ATOM 765 O O . PHE A 1 98 ? -8.482 2.949 21.802 1.00 86.19 98 PHE A O 1
ATOM 772 N N . ASP A 1 99 ? -6.372 2.832 21.045 1.00 86.75 99 ASP A N 1
ATOM 773 C CA . ASP A 1 99 ? -5.823 3.738 22.061 1.00 86.75 99 ASP A CA 1
ATOM 774 C C . ASP A 1 99 ? -6.147 5.201 21.725 1.00 86.75 99 ASP A C 1
ATOM 776 O O . ASP A 1 99 ? -6.186 6.073 22.592 1.00 86.75 99 ASP A O 1
ATOM 780 N N . ARG A 1 100 ? -6.352 5.488 20.433 1.00 86.00 100 ARG A N 1
ATOM 781 C CA . ARG A 1 100 ? -6.527 6.846 19.902 1.00 86.00 100 ARG A CA 1
ATOM 782 C C . ARG A 1 100 ? -7.983 7.205 19.639 1.00 86.00 100 ARG A C 1
ATOM 784 O O . ARG A 1 100 ? -8.343 8.377 19.722 1.00 86.00 100 ARG A O 1
ATOM 791 N N . ILE A 1 101 ? -8.819 6.222 19.318 1.00 87.12 101 ILE A N 1
ATOM 792 C CA . ILE A 1 101 ? -10.228 6.422 18.991 1.00 87.12 101 ILE A CA 1
ATOM 793 C C . ILE A 1 101 ? -11.093 5.769 20.065 1.00 87.12 101 ILE A C 1
ATOM 795 O O . ILE A 1 101 ? -11.076 4.558 20.260 1.00 87.12 101 ILE A O 1
ATOM 799 N N . THR A 1 102 ? -11.932 6.569 20.727 1.00 88.00 102 THR A N 1
ATOM 800 C CA . THR A 1 102 ? -12.928 6.054 21.677 1.00 88.00 102 THR A CA 1
ATOM 801 C C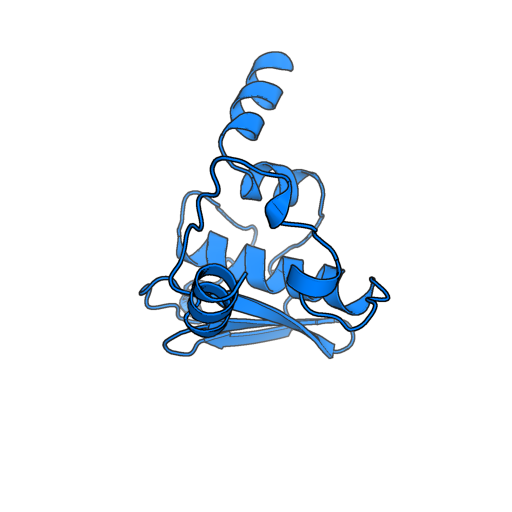 . THR A 1 102 ? -14.115 5.438 20.932 1.00 88.00 102 THR A C 1
ATOM 803 O O . THR A 1 102 ? -15.182 6.048 20.829 1.00 88.00 102 THR A O 1
ATOM 806 N N . PHE A 1 103 ? -13.942 4.223 20.408 1.00 87.38 103 PHE A N 1
ATOM 807 C CA . PHE A 1 103 ? -14.958 3.548 19.597 1.00 87.38 103 PHE A CA 1
ATOM 808 C C . PHE A 1 103 ? -16.314 3.382 20.309 1.00 87.38 103 PHE A C 1
ATOM 810 O O . PHE A 1 103 ? -17.351 3.512 19.665 1.00 87.38 103 PHE A O 1
ATOM 817 N N . ARG A 1 104 ? -16.331 3.241 21.645 1.00 84.38 104 ARG A N 1
ATOM 818 C CA . ARG A 1 104 ? -17.556 3.164 22.476 1.00 84.38 104 ARG A CA 1
ATOM 819 C C . ARG A 1 104 ? -18.547 4.320 22.277 1.00 84.38 104 ARG A C 1
ATOM 821 O O . ARG A 1 104 ? -19.722 4.179 22.593 1.00 84.38 104 ARG A O 1
ATOM 828 N N . LYS A 1 105 ? -18.095 5.481 21.788 1.00 89.81 105 LYS A N 1
ATOM 829 C CA . LYS A 1 105 ? -18.969 6.643 21.550 1.00 89.81 105 LYS A CA 1
ATOM 830 C C . LYS A 1 105 ? -19.880 6.469 20.330 1.00 89.81 105 LYS A C 1
ATOM 832 O O . LYS A 1 105 ? -20.853 7.208 20.193 1.00 89.81 105 LYS A O 1
ATOM 837 N N . TYR A 1 106 ? -19.583 5.520 19.444 1.00 89.94 106 TYR A N 1
ATOM 838 C CA . TYR A 1 106 ? -20.321 5.321 18.202 1.00 89.94 106 TYR A CA 1
ATOM 839 C C . TYR A 1 106 ? -21.319 4.172 18.337 1.00 89.94 106 TYR A C 1
ATOM 841 O O . TYR A 1 106 ? -20.970 3.064 18.723 1.00 89.94 106 TYR A O 1
ATOM 849 N N . LYS A 1 107 ? -22.580 4.431 17.971 1.00 86.12 107 LYS A N 1
ATOM 850 C CA . LYS A 1 107 ? -23.666 3.438 18.067 1.00 86.12 107 LYS A CA 1
ATOM 851 C C . LYS A 1 107 ? -23.607 2.352 16.991 1.00 86.12 107 LYS A C 1
ATOM 853 O O . LYS A 1 107 ? -24.223 1.305 17.147 1.00 86.12 107 LYS A O 1
ATOM 858 N N . LYS A 1 108 ? -22.957 2.638 15.863 1.00 89.38 108 LYS A N 1
ATOM 859 C CA . LYS A 1 108 ? -22.851 1.749 14.703 1.00 89.38 108 LYS A CA 1
ATOM 860 C C . LYS A 1 108 ? -21.466 1.923 14.103 1.00 89.38 108 LYS A C 1
ATOM 862 O O . LYS A 1 108 ? -21.111 3.034 13.717 1.00 89.38 108 LYS A O 1
ATOM 867 N N . ILE A 1 109 ? -20.702 0.842 14.048 1.00 88.81 109 ILE A N 1
ATOM 868 C CA . ILE A 1 109 ? -19.340 0.821 13.518 1.00 88.81 109 ILE A CA 1
ATOM 869 C C . ILE A 1 109 ? -19.307 -0.232 12.417 1.00 88.81 109 ILE A C 1
ATOM 871 O O . ILE A 1 109 ? -19.784 -1.346 12.615 1.00 88.81 109 ILE A O 1
ATOM 875 N N . LEU A 1 110 ? -18.770 0.140 11.257 1.00 88.19 110 LEU A N 1
ATOM 876 C CA . LEU A 1 110 ? -18.540 -0.764 10.136 1.00 88.19 110 LEU A CA 1
ATOM 877 C C . LEU A 1 110 ? -17.032 -0.885 9.918 1.00 88.19 110 LEU A C 1
ATOM 879 O O . LEU A 1 110 ? -16.362 0.117 9.675 1.00 88.19 110 LEU A O 1
ATOM 883 N N . MET A 1 111 ? -16.515 -2.109 9.987 1.00 87.56 111 MET A N 1
ATOM 884 C CA . MET A 1 111 ? -15.147 -2.438 9.594 1.00 87.56 111 MET A CA 1
ATOM 885 C C . MET A 1 111 ? -15.179 -3.069 8.204 1.00 87.56 111 MET A C 1
ATOM 887 O O . MET A 1 111 ? -15.916 -4.025 7.975 1.00 87.56 111 MET A O 1
ATOM 891 N N . VAL A 1 112 ? -14.385 -2.535 7.278 1.00 91.00 112 VAL A N 1
ATOM 892 C CA . VAL A 1 112 ? -14.204 -3.116 5.943 1.00 91.00 112 VAL A CA 1
ATOM 893 C C . VAL A 1 112 ? -12.826 -3.767 5.899 1.00 91.00 112 VAL A C 1
ATOM 895 O O . VAL A 1 112 ? -11.813 -3.073 5.952 1.00 91.00 112 VAL A O 1
ATOM 898 N N . GLY A 1 113 ? -12.805 -5.098 5.824 1.00 86.19 113 GLY A N 1
ATOM 899 C CA . GLY A 1 113 ? -11.600 -5.929 5.901 1.00 86.19 113 GLY A CA 1
ATOM 900 C C . GLY A 1 113 ? -11.580 -6.822 7.146 1.00 86.19 113 GLY A C 1
ATOM 901 O O . GLY A 1 113 ? -12.156 -6.484 8.178 1.00 86.19 113 GLY A O 1
ATOM 902 N N . GLU A 1 114 ? -10.929 -7.981 7.043 1.00 85.69 114 GLU A N 1
ATOM 903 C CA . GLU A 1 114 ? -10.850 -8.964 8.129 1.00 85.69 114 GLU A CA 1
ATOM 904 C C . GLU A 1 114 ? -9.609 -8.716 9.000 1.00 85.69 114 GLU A C 1
ATOM 906 O O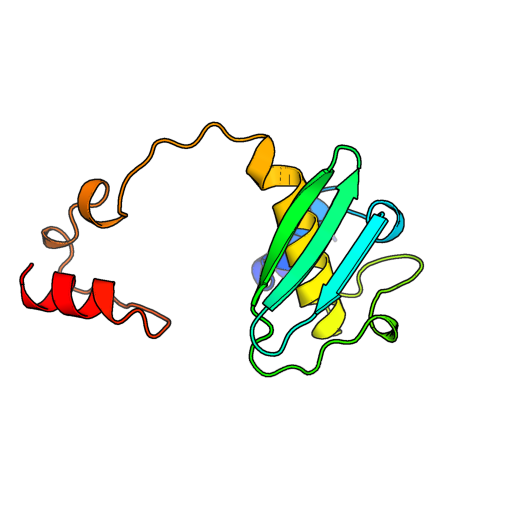 . GLU A 1 114 ? -8.525 -9.245 8.755 1.00 85.69 114 GLU A O 1
ATOM 911 N N . PHE A 1 115 ? -9.764 -7.909 10.049 1.00 88.38 115 PHE A N 1
ATOM 912 C CA . PHE A 1 115 ? -8.694 -7.622 11.008 1.00 88.38 115 PHE A CA 1
ATOM 913 C C . PHE A 1 115 ? -8.941 -8.366 12.323 1.00 88.38 115 PHE A C 1
ATOM 915 O O . PHE A 1 115 ? -9.414 -7.778 13.294 1.00 88.38 115 PHE A O 1
ATOM 922 N N . LYS A 1 116 ? -8.610 -9.666 12.369 1.00 87.50 116 LYS A N 1
ATOM 923 C CA . LYS A 1 116 ? -8.894 -10.548 13.525 1.00 87.50 116 LYS A CA 1
ATOM 924 C C . LYS A 1 116 ? -8.537 -9.947 14.897 1.00 87.50 116 LYS A C 1
ATOM 926 O O . LYS A 1 116 ? -9.391 -9.995 15.780 1.00 87.50 116 LYS A O 1
ATOM 931 N N . PRO A 1 117 ? -7.356 -9.321 15.099 1.00 85.31 117 PRO A N 1
ATOM 932 C CA . PRO A 1 117 ? -7.029 -8.716 16.392 1.00 85.31 117 PRO A CA 1
ATOM 933 C C . PRO A 1 117 ? -7.959 -7.560 16.785 1.00 85.31 117 PRO A C 1
ATOM 935 O O . PRO A 1 117 ? -8.204 -7.347 17.967 1.00 85.31 117 PRO A O 1
ATOM 938 N N . LEU A 1 118 ? -8.486 -6.810 15.811 1.00 85.62 118 LEU A N 1
ATOM 939 C CA . LEU A 1 118 ? -9.397 -5.692 16.065 1.00 85.62 118 LEU A CA 1
ATOM 940 C C . LEU A 1 118 ? -10.824 -6.174 16.346 1.00 85.62 118 LEU A C 1
ATOM 942 O O . LEU A 1 118 ? -11.507 -5.570 17.166 1.00 85.62 118 LEU A O 1
ATOM 946 N N . ILE A 1 119 ? -11.263 -7.265 15.709 1.00 85.38 119 ILE A N 1
ATOM 947 C CA . ILE A 1 119 ? -12.570 -7.884 15.984 1.00 85.38 119 ILE A CA 1
ATOM 948 C C . ILE A 1 119 ? -12.647 -8.311 17.454 1.00 85.38 119 ILE A C 1
ATOM 950 O O . ILE A 1 119 ? -13.574 -7.910 18.151 1.00 85.38 119 ILE A O 1
ATOM 954 N N . ALA A 1 120 ? -11.620 -9.006 17.956 1.00 84.94 120 ALA A N 1
ATOM 955 C CA . ALA A 1 120 ? -11.554 -9.406 19.364 1.00 84.94 120 ALA A CA 1
ATOM 956 C C . ALA A 1 120 ? -11.621 -8.197 20.316 1.00 84.94 120 ALA A C 1
ATOM 958 O O . ALA A 1 120 ? -12.311 -8.229 21.333 1.00 84.94 120 ALA A O 1
ATOM 959 N N . LYS A 1 121 ? -10.956 -7.088 19.961 1.00 85.81 121 LYS A N 1
ATOM 960 C CA . LYS A 1 121 ? -11.048 -5.844 20.735 1.00 85.81 121 LYS A CA 1
ATOM 961 C C . LYS A 1 121 ? -12.471 -5.297 20.752 1.00 85.81 121 LYS A C 1
ATOM 963 O O . LYS A 1 121 ? -12.909 -4.902 21.820 1.00 85.81 121 LYS A O 1
ATOM 968 N N . PHE A 1 122 ? -13.200 -5.318 19.634 1.00 83.38 122 PHE A N 1
ATOM 969 C CA . PHE A 1 122 ? -14.603 -4.886 19.581 1.00 83.38 122 PHE A CA 1
ATOM 970 C C . PHE A 1 122 ? -15.553 -5.764 20.404 1.00 83.38 122 PHE A C 1
ATOM 972 O O . PHE A 1 122 ? -16.494 -5.229 20.976 1.00 83.38 122 PHE A O 1
ATOM 979 N N . GLU A 1 123 ? -15.312 -7.073 20.491 1.00 78.56 123 GLU A N 1
ATOM 980 C CA . GLU A 1 123 ? -16.126 -7.991 21.307 1.00 78.56 123 GLU A CA 1
ATOM 981 C C . GLU A 1 123 ? -15.949 -7.755 22.814 1.00 78.56 123 GLU A C 1
ATOM 983 O O . GLU A 1 123 ? -16.874 -7.966 23.595 1.00 78.56 123 GLU A O 1
ATOM 988 N N . THR A 1 124 ? -14.760 -7.303 23.219 1.00 71.56 124 THR A N 1
ATOM 989 C CA . THR A 1 124 ? -14.431 -6.974 24.620 1.00 71.56 124 THR A CA 1
ATOM 990 C C . THR A 1 124 ? -14.590 -5.489 24.967 1.00 71.56 124 THR A C 1
ATOM 992 O O . THR A 1 124 ? -14.431 -5.107 26.131 1.00 71.56 124 THR A O 1
ATOM 995 N N . ALA A 1 125 ? -14.844 -4.643 23.962 1.00 62.91 125 ALA A N 1
ATOM 996 C CA . ALA A 1 125 ? -14.928 -3.193 24.096 1.00 62.91 125 ALA A CA 1
ATOM 997 C C . ALA A 1 125 ? -16.300 -2.714 24.549 1.00 6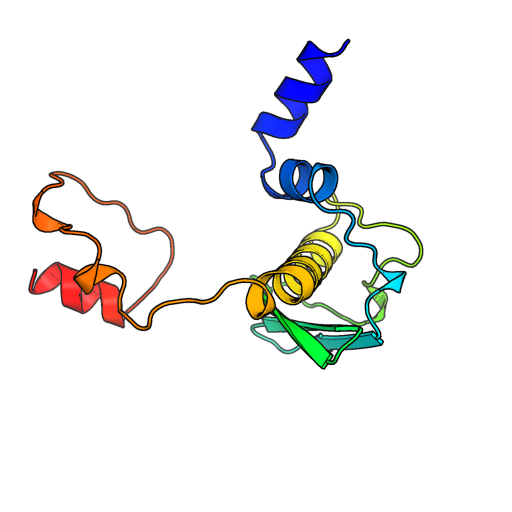2.91 125 ALA A C 1
ATOM 999 O O . ALA A 1 125 ? -17.312 -3.432 24.517 1.00 62.91 125 ALA A O 1
#